Protein AF-A0A3D2UUZ6-F1 (afdb_monomer_lite)

pLDDT: mean 97.45, std 1.16, range [92.5, 98.69]

Radius of gyration: 12.46 Å; chains: 1; bounding box: 28×25×25 Å

Sequence (48 aa):
VIETTLGNIEFEFLEDKAPGHTKNFKDLAKKGYYDGTTFHRVIPGFMI

Secondary structure (DSSP, 8-state):
-EEETTEEE-----TTT-HHHHHHHHHHHHTTTTTT------BTTTB-

Foldseek 3Di:
DDQDPVGDDDDDDPCVVCVPVVVVVVVCVVVCVCPPPDPPDDDPPPGD

Structure (mmCIF, N/CA/C/O backbone):
data_AF-A0A3D2UUZ6-F1
#
_entry.id   AF-A0A3D2UUZ6-F1
#
loop_
_atom_site.group_PDB
_atom_site.id
_atom_site.type_symbol
_at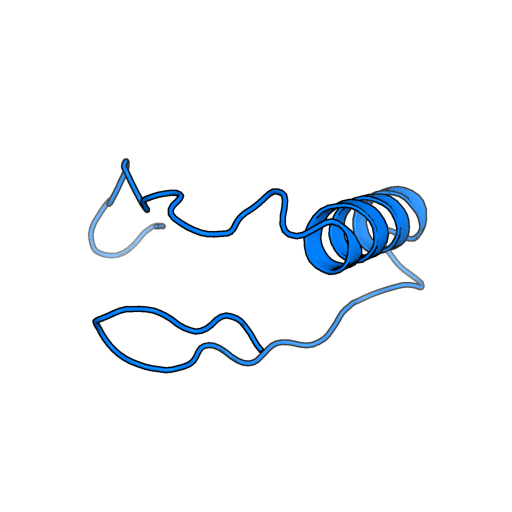om_site.label_atom_id
_atom_site.label_alt_id
_atom_site.label_comp_id
_atom_site.label_asym_id
_atom_site.label_entity_id
_atom_site.label_seq_id
_atom_site.pdbx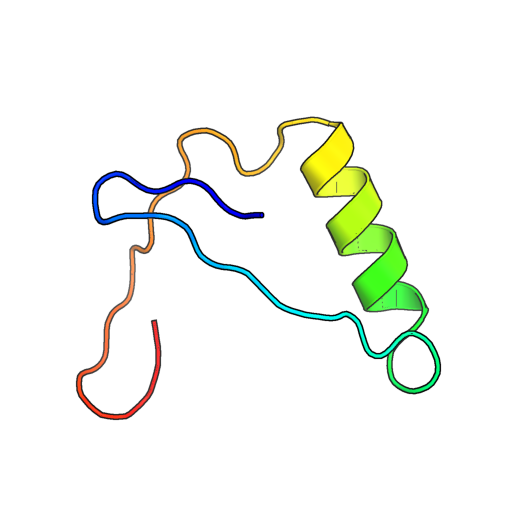_PDB_ins_code
_atom_site.Cartn_x
_atom_site.Cartn_y
_atom_site.Cartn_z
_atom_site.occupancy
_atom_site.B_iso_or_equiv
_atom_site.auth_seq_id
_atom_site.auth_comp_id
_atom_site.auth_asym_id
_atom_site.auth_atom_id
_atom_site.pdbx_PDB_model_num
ATOM 1 N N . VAL A 1 1 ? 3.781 -4.004 5.121 1.00 94.88 1 VAL A N 1
ATOM 2 C CA . VAL A 1 1 ? 2.633 -4.672 5.765 1.00 94.88 1 VAL A CA 1
ATOM 3 C C . VAL A 1 1 ? 1.444 -3.737 5.668 1.00 94.88 1 VAL A C 1
ATOM 5 O O . VAL A 1 1 ? 1.636 -2.547 5.893 1.00 94.88 1 VAL A O 1
ATOM 8 N N . ILE A 1 2 ? 0.277 -4.238 5.269 1.00 97.50 2 ILE A N 1
ATOM 9 C CA . ILE A 1 2 ? -0.999 -3.525 5.407 1.00 97.50 2 ILE A CA 1
ATOM 10 C C . ILE A 1 2 ? -1.709 -4.146 6.605 1.00 97.50 2 ILE A C 1
ATOM 12 O O . ILE A 1 2 ? -1.986 -5.345 6.600 1.00 97.50 2 ILE A O 1
ATOM 16 N N . GLU A 1 3 ? -1.968 -3.342 7.627 1.00 98.06 3 GLU A N 1
ATOM 17 C CA . GLU A 1 3 ? -2.715 -3.760 8.810 1.00 98.06 3 GLU A CA 1
ATOM 18 C C . GLU A 1 3 ? -4.203 -3.509 8.566 1.00 98.06 3 GLU A C 1
ATOM 20 O O . GLU A 1 3 ? -4.609 -2.411 8.182 1.00 98.06 3 GLU A O 1
ATOM 25 N N . THR A 1 4 ? -5.026 -4.537 8.754 1.00 97.44 4 THR A N 1
ATOM 26 C CA . THR A 1 4 ? -6.481 -4.439 8.598 1.00 97.44 4 THR A CA 1
ATOM 27 C C . THR A 1 4 ? -7.177 -4.960 9.848 1.00 97.44 4 THR A C 1
ATOM 29 O O . THR A 1 4 ? -6.592 -5.679 10.657 1.00 97.44 4 THR A O 1
ATOM 32 N N . THR A 1 5 ? -8.470 -4.670 9.984 1.00 96.69 5 THR A N 1
ATOM 33 C CA . THR A 1 5 ? -9.295 -5.202 11.081 1.00 96.69 5 THR A CA 1
ATOM 34 C C . THR A 1 5 ? -9.448 -6.726 11.050 1.00 96.69 5 THR A C 1
ATOM 36 O O . THR A 1 5 ? -9.843 -7.313 12.053 1.00 96.69 5 THR A O 1
ATOM 39 N N . LEU A 1 6 ? -9.139 -7.368 9.918 1.00 96.69 6 LEU A N 1
ATOM 40 C CA . LEU A 1 6 ? -9.225 -8.817 9.723 1.00 96.69 6 LEU A CA 1
ATOM 41 C C . LEU A 1 6 ? -7.851 -9.506 9.728 1.00 96.69 6 LEU A C 1
ATOM 43 O O . LEU A 1 6 ? -7.775 -10.714 9.514 1.00 96.69 6 LEU A O 1
ATOM 47 N N . GLY A 1 7 ? -6.773 -8.757 9.979 1.00 97.19 7 GLY A N 1
ATOM 48 C CA . GLY A 1 7 ? -5.405 -9.266 10.027 1.00 97.19 7 GLY A CA 1
ATOM 49 C C . GLY A 1 7 ? -4.441 -8.519 9.107 1.00 97.19 7 GLY A C 1
ATOM 50 O O . GLY A 1 7 ? -4.795 -7.530 8.459 1.00 97.19 7 GLY A O 1
ATOM 51 N N . ASN A 1 8 ? -3.204 -9.008 9.063 1.00 98.19 8 ASN A N 1
ATOM 52 C CA . ASN A 1 8 ? -2.111 -8.373 8.335 1.00 98.19 8 ASN A CA 1
ATOM 53 C C . ASN A 1 8 ? -1.941 -8.981 6.943 1.00 9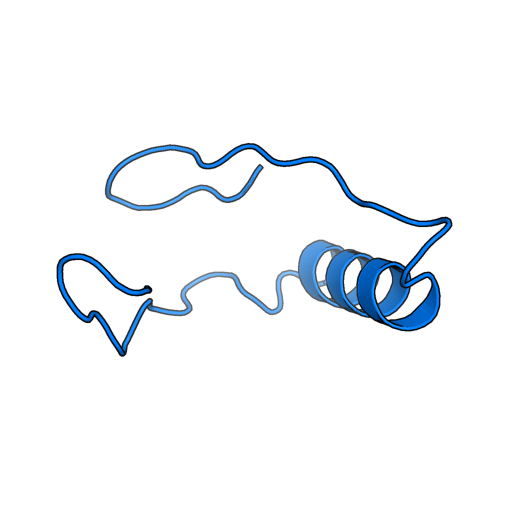8.19 8 ASN A C 1
ATOM 55 O O . ASN A 1 8 ? -1.984 -10.199 6.777 1.00 98.19 8 ASN A O 1
ATOM 59 N N . ILE A 1 9 ? -1.694 -8.120 5.957 1.00 97.69 9 ILE A N 1
ATOM 60 C CA . ILE A 1 9 ? -1.366 -8.509 4.586 1.00 97.69 9 ILE A CA 1
ATOM 61 C C . ILE A 1 9 ? 0.096 -8.149 4.313 1.00 97.69 9 ILE A C 1
ATOM 63 O O . ILE A 1 9 ? 0.513 -6.989 4.431 1.00 97.69 9 ILE A O 1
ATOM 67 N N . GLU A 1 10 ? 0.874 -9.150 3.915 1.00 97.81 10 GLU A N 1
ATOM 68 C CA . GLU A 1 10 ? 2.264 -9.008 3.490 1.00 97.81 10 GLU A CA 1
ATOM 69 C C . GLU A 1 10 ? 2.396 -9.340 2.006 1.00 97.81 10 GLU A C 1
ATOM 71 O O . GLU A 1 10 ? 1.759 -10.262 1.502 1.00 97.81 10 GLU A O 1
ATOM 76 N N . PHE A 1 11 ? 3.199 -8.552 1.298 1.00 96.88 11 PHE A N 1
ATOM 77 C CA . PHE A 1 11 ? 3.436 -8.715 -0.130 1.00 96.88 11 PHE A CA 1
ATOM 78 C C . PHE A 1 11 ? 4.779 -8.098 -0.514 1.00 96.88 11 PHE A C 1
ATOM 80 O O . PHE A 1 11 ? 5.319 -7.242 0.195 1.00 96.88 11 PHE A O 1
ATOM 87 N N . GLU A 1 12 ? 5.298 -8.524 -1.660 1.00 97.50 12 GLU A N 1
ATOM 88 C CA . GLU A 1 12 ? 6.520 -7.997 -2.255 1.00 97.50 12 GLU A CA 1
ATOM 89 C C . GLU A 1 12 ? 6.218 -7.061 -3.427 1.00 97.50 12 GLU A C 1
ATOM 91 O O . GLU A 1 12 ? 5.174 -7.145 -4.076 1.00 97.50 12 GLU A O 1
ATOM 96 N N . PHE A 1 13 ? 7.151 -6.152 -3.705 1.00 97.81 13 PHE A N 1
ATOM 97 C CA . PHE A 1 13 ? 7.054 -5.259 -4.851 1.00 97.81 13 PHE A CA 1
ATOM 98 C C . PHE A 1 13 ? 7.937 -5.748 -5.995 1.00 97.81 13 PHE A C 1
ATOM 100 O O . PHE A 1 13 ? 9.127 -5.987 -5.806 1.00 97.81 13 PHE A O 1
ATOM 107 N N . LEU A 1 14 ? 7.376 -5.773 -7.203 1.00 97.88 14 LEU A N 1
ATOM 108 C CA . LEU A 1 14 ? 8.111 -6.046 -8.438 1.00 97.88 14 LEU A CA 1
ATOM 109 C C . LEU A 1 14 ? 8.616 -4.732 -9.052 1.00 97.88 14 LEU A C 1
ATOM 111 O O . LEU A 1 14 ? 8.028 -4.176 -9.985 1.00 97.88 14 LEU A O 1
ATOM 115 N 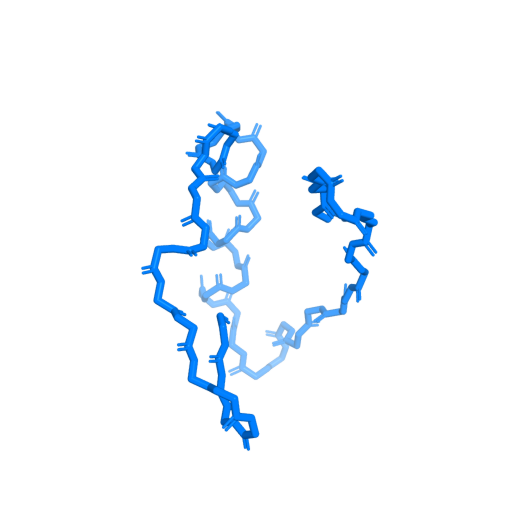N . GLU A 1 15 ? 9.684 -4.188 -8.471 1.00 97.31 15 GLU A N 1
ATOM 116 C CA . GLU A 1 15 ? 10.278 -2.907 -8.885 1.00 97.31 15 GLU A CA 1
ATOM 117 C C . GLU A 1 15 ? 10.824 -2.913 -10.311 1.00 97.31 15 GLU A C 1
ATOM 119 O O . GLU A 1 15 ? 10.773 -1.885 -10.983 1.00 97.31 15 GLU A O 1
ATOM 124 N N . ASP A 1 16 ? 11.299 -4.062 -10.789 1.00 97.56 16 ASP A N 1
ATOM 125 C CA . ASP A 1 16 ? 11.808 -4.236 -12.149 1.00 97.56 16 ASP A CA 1
ATOM 126 C C . ASP A 1 16 ? 10.690 -4.172 -13.201 1.00 97.56 16 ASP A C 1
ATOM 128 O O . ASP A 1 16 ? 10.919 -3.723 -14.323 1.00 97.56 16 ASP A O 1
ATOM 132 N N . LYS A 1 17 ? 9.473 -4.603 -12.844 1.00 98.31 17 LYS A N 1
ATOM 133 C CA . LYS A 1 17 ? 8.313 -4.608 -13.748 1.00 98.31 17 LYS A CA 1
ATOM 134 C C . LYS A 1 17 ? 7.547 -3.294 -13.741 1.00 98.31 17 LYS A C 1
ATOM 136 O O . LYS A 1 17 ? 7.101 -2.845 -14.793 1.00 98.31 17 LYS A O 1
ATOM 141 N N . ALA A 1 18 ? 7.361 -2.691 -12.568 1.00 98.06 18 ALA A N 1
ATOM 142 C CA . ALA A 1 18 ? 6.500 -1.521 -12.402 1.00 98.06 18 ALA A CA 1
ATOM 143 C C . ALA A 1 18 ? 7.122 -0.462 -11.468 1.00 98.06 18 ALA A C 1
ATOM 145 O O . ALA A 1 18 ? 6.538 -0.121 -10.433 1.00 98.06 18 ALA A O 1
ATOM 146 N N . PRO A 1 19 ? 8.286 0.114 -11.826 1.00 97.50 19 PRO A N 1
ATOM 147 C CA . PRO A 1 19 ? 9.048 0.990 -10.933 1.00 97.50 19 PRO A CA 1
ATOM 148 C C . PRO A 1 19 ? 8.267 2.245 -10.515 1.00 97.50 19 PRO A C 1
ATOM 150 O O . PRO A 1 19 ? 8.300 2.645 -9.350 1.00 97.50 19 PRO A O 1
ATOM 153 N N . GLY A 1 20 ? 7.513 2.849 -11.442 1.00 98.50 20 GLY A N 1
ATOM 154 C CA . GLY A 1 20 ? 6.709 4.043 -11.164 1.00 98.50 20 GLY A CA 1
ATOM 155 C C . GLY A 1 20 ? 5.561 3.782 -10.185 1.00 98.50 20 GLY A C 1
ATOM 156 O O . GLY A 1 20 ? 5.366 4.553 -9.245 1.00 98.50 20 GLY A O 1
ATOM 157 N N . HIS A 1 21 ? 4.841 2.669 -10.362 1.00 98.44 21 HIS A N 1
ATOM 158 C CA . HIS A 1 21 ? 3.733 2.294 -9.480 1.00 98.44 21 HIS A CA 1
ATOM 159 C C . HIS A 1 21 ? 4.226 1.924 -8.087 1.00 98.44 21 HIS A C 1
ATOM 161 O O . HIS A 1 21 ? 3.685 2.429 -7.103 1.00 98.44 21 HIS A O 1
ATOM 167 N N . THR A 1 22 ? 5.289 1.119 -8.000 1.00 98.25 22 THR A N 1
ATOM 168 C CA . THR A 1 22 ? 5.900 0.763 -6.717 1.00 98.25 22 THR A CA 1
ATOM 169 C C . THR A 1 22 ? 6.357 2.005 -5.961 1.00 98.25 22 THR A C 1
ATOM 171 O O . THR A 1 22 ? 6.046 2.148 -4.778 1.00 98.25 22 THR A O 1
ATOM 174 N N . LYS A 1 23 ? 7.046 2.936 -6.636 1.00 98.44 23 LYS A N 1
ATOM 175 C CA . LYS A 1 23 ? 7.480 4.194 -6.020 1.00 98.44 23 LYS A CA 1
ATOM 176 C C . LYS A 1 23 ? 6.292 4.991 -5.483 1.00 98.44 23 LYS A C 1
ATOM 178 O O . LYS A 1 23 ? 6.279 5.336 -4.306 1.00 98.44 23 LYS A O 1
ATOM 183 N N . ASN A 1 24 ? 5.278 5.227 -6.315 1.00 98.69 24 ASN A N 1
ATOM 184 C CA . ASN A 1 24 ? 4.100 5.989 -5.913 1.00 98.69 24 ASN A CA 1
ATOM 185 C C . ASN A 1 24 ? 3.366 5.341 -4.729 1.00 98.69 24 ASN A C 1
ATOM 187 O O . ASN A 1 24 ? 3.008 6.026 -3.775 1.00 98.69 24 ASN A O 1
ATOM 191 N N . PHE A 1 25 ? 3.180 4.017 -4.758 1.00 98.38 25 PHE A N 1
ATOM 192 C CA . PHE A 1 25 ? 2.521 3.297 -3.672 1.00 98.38 25 PHE A CA 1
ATOM 193 C C . PHE A 1 25 ? 3.298 3.433 -2.358 1.00 98.38 25 PHE A C 1
ATOM 195 O O . PHE A 1 25 ? 2.709 3.767 -1.331 1.00 98.38 25 PHE A O 1
ATOM 202 N N . LYS A 1 26 ? 4.625 3.241 -2.394 1.00 97.88 26 LYS A N 1
ATOM 203 C CA . LYS A 1 26 ? 5.498 3.417 -1.224 1.00 97.88 26 LYS A CA 1
ATOM 204 C C . LYS A 1 26 ? 5.448 4.844 -0.683 1.00 97.88 26 LYS A C 1
ATOM 206 O O . LYS A 1 26 ? 5.394 5.022 0.531 1.00 97.88 26 LYS A O 1
ATOM 211 N N . ASP A 1 27 ? 5.453 5.846 -1.557 1.00 98.50 27 ASP A N 1
ATOM 212 C CA . ASP A 1 27 ? 5.414 7.254 -1.157 1.00 98.50 27 ASP A CA 1
ATOM 213 C C . ASP A 1 27 ? 4.072 7.629 -0.509 1.00 98.50 27 ASP A C 1
ATOM 215 O O . ASP A 1 27 ? 4.060 8.325 0.505 1.00 98.50 27 ASP A O 1
ATOM 219 N N . LEU A 1 28 ? 2.947 7.148 -1.051 1.00 98.56 28 LEU A N 1
ATOM 220 C CA . LEU A 1 28 ? 1.618 7.343 -0.460 1.00 98.56 28 LEU A CA 1
ATOM 221 C C . LEU A 1 28 ? 1.481 6.611 0.881 1.00 98.56 28 LEU A C 1
ATOM 223 O O . LEU A 1 28 ? 1.014 7.205 1.852 1.00 98.56 28 LEU A O 1
ATOM 227 N N . ALA A 1 29 ? 1.952 5.364 0.966 1.00 98.06 29 ALA A N 1
ATOM 228 C CA . ALA A 1 29 ? 1.936 4.586 2.203 1.00 98.06 29 ALA A CA 1
ATOM 229 C C . ALA A 1 29 ? 2.762 5.257 3.313 1.00 98.06 29 ALA A C 1
ATOM 231 O O . ALA A 1 29 ? 2.280 5.412 4.428 1.00 98.06 29 ALA A O 1
ATOM 232 N N . LYS A 1 30 ? 3.969 5.755 3.006 1.00 97.88 30 LYS A N 1
ATOM 233 C CA . LYS A 1 30 ? 4.807 6.497 3.972 1.00 97.88 30 LYS A CA 1
ATOM 234 C C . LYS A 1 30 ? 4.163 7.787 4.482 1.00 97.88 30 LYS A C 1
ATOM 236 O O . LYS A 1 30 ? 4.536 8.266 5.547 1.00 97.88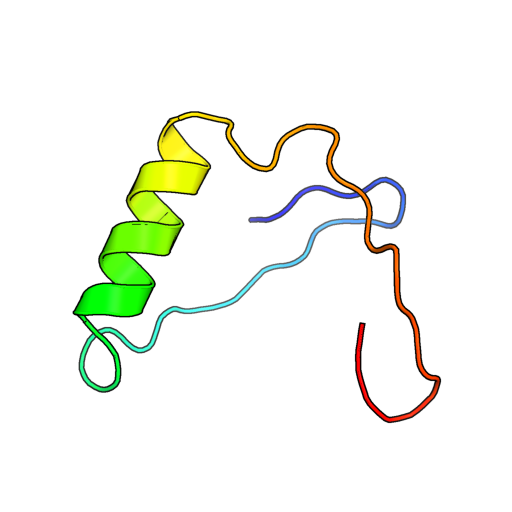 30 LYS A O 1
ATOM 241 N N . LYS A 1 31 ? 3.237 8.367 3.716 1.00 98.44 31 LYS A N 1
ATOM 242 C CA . LYS A 1 31 ? 2.475 9.564 4.098 1.00 98.44 31 LYS A CA 1
ATOM 243 C C . LYS A 1 31 ? 1.201 9.238 4.889 1.00 98.44 31 LYS A C 1
ATOM 245 O O . LYS A 1 31 ? 0.458 10.165 5.188 1.00 98.44 31 LYS A O 1
ATOM 250 N N . GLY A 1 32 ? 0.925 7.961 5.176 1.00 98.19 32 GLY A N 1
ATOM 251 C CA . GLY A 1 32 ? -0.307 7.524 5.842 1.00 98.19 32 GLY A CA 1
ATOM 252 C C . GLY A 1 32 ? -1.561 7.688 4.978 1.00 98.19 32 GLY A C 1
ATOM 253 O O . GLY A 1 32 ? -2.671 7.733 5.491 1.00 98.19 32 GLY A O 1
ATOM 254 N N . TYR A 1 33 ? -1.416 7.815 3.652 1.00 98.56 33 TYR A N 1
ATOM 255 C CA . TYR A 1 33 ? -2.542 8.129 2.763 1.00 98.56 33 TYR A CA 1
ATOM 256 C C . TYR A 1 33 ? -3.652 7.063 2.784 1.00 98.56 33 TYR A C 1
ATOM 258 O O . TYR A 1 33 ? -4.820 7.385 2.586 1.00 98.56 33 TYR A O 1
ATOM 266 N N . TYR A 1 34 ? -3.288 5.797 2.998 1.00 98.25 34 TYR A 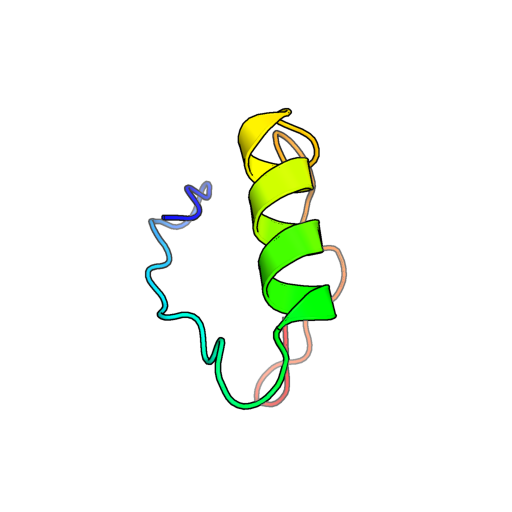N 1
ATOM 267 C CA . TYR A 1 34 ? -4.230 4.676 3.003 1.00 98.25 34 TYR A CA 1
ATOM 268 C C . TYR A 1 34 ? -4.820 4.380 4.387 1.00 98.25 34 TYR A C 1
ATOM 270 O O . TYR A 1 34 ? -5.710 3.532 4.498 1.00 98.25 34 TYR A O 1
ATOM 278 N N . ASP A 1 35 ? -4.367 5.071 5.431 1.00 98.06 35 ASP A N 1
ATOM 279 C CA . ASP A 1 35 ? -4.802 4.806 6.796 1.00 98.06 35 ASP A CA 1
ATOM 280 C C . ASP A 1 35 ? -6.290 5.155 6.945 1.00 98.06 35 ASP A C 1
ATOM 282 O O . ASP A 1 35 ? -6.755 6.215 6.526 1.00 98.06 35 ASP A O 1
ATOM 286 N N . GLY A 1 36 ? -7.068 4.226 7.504 1.00 96.81 36 GLY A N 1
ATOM 287 C CA . GLY A 1 36 ? -8.519 4.377 7.662 1.00 96.81 36 GLY A CA 1
ATOM 288 C C . GLY A 1 36 ? -9.340 4.216 6.374 1.00 96.81 36 GLY A C 1
ATOM 289 O O . GLY A 1 36 ? -10.567 4.313 6.425 1.00 96.81 36 GLY A O 1
ATOM 290 N N . THR A 1 37 ? -8.711 3.939 5.225 1.00 97.56 37 THR A N 1
ATOM 291 C CA . THR A 1 37 ? -9.450 3.576 4.006 1.00 97.56 37 THR A CA 1
ATOM 292 C C . THR A 1 37 ? -10.085 2.188 4.133 1.00 97.56 37 THR A C 1
ATOM 294 O O . THR A 1 37 ? -9.678 1.365 4.953 1.00 97.56 37 THR A O 1
ATOM 297 N N . THR A 1 38 ? -11.124 1.923 3.335 1.00 96.69 38 THR A N 1
ATOM 298 C CA . THR A 1 38 ? -11.857 0.648 3.360 1.00 96.69 38 THR A CA 1
ATOM 299 C C . THR A 1 38 ? -11.752 -0.093 2.031 1.00 96.69 38 THR A C 1
ATOM 301 O O . THR A 1 38 ? -11.718 0.512 0.955 1.00 96.69 38 THR A O 1
ATOM 304 N N . PHE A 1 39 ? -11.780 -1.425 2.099 1.00 96.62 39 PHE A N 1
ATOM 305 C CA . PHE A 1 39 ? -11.991 -2.289 0.938 1.00 96.62 39 PHE A CA 1
ATOM 306 C C . PHE A 1 39 ? -13.472 -2.258 0.543 1.00 96.62 39 PHE A C 1
ATOM 308 O O . PHE A 1 39 ? -14.264 -3.125 0.904 1.00 96.62 39 PHE A O 1
ATOM 315 N N . HIS A 1 40 ? -13.871 -1.199 -0.156 1.00 96.44 40 HIS A N 1
ATOM 316 C CA . HIS A 1 40 ? -15.275 -0.913 -0.460 1.00 96.44 40 HIS A CA 1
ATOM 317 C C . HIS A 1 40 ? -15.891 -1.830 -1.535 1.00 96.44 40 HIS A C 1
ATOM 319 O O . HIS A 1 40 ? -17.110 -1.830 -1.704 1.00 96.44 40 HIS A O 1
ATOM 325 N N . ARG A 1 41 ? -15.081 -2.596 -2.281 1.00 97.50 41 ARG A N 1
ATOM 326 C CA . ARG A 1 41 ? -15.551 -3.490 -3.351 1.00 97.50 41 ARG A CA 1
ATOM 327 C C . ARG A 1 41 ? -14.962 -4.888 -3.199 1.00 97.50 41 ARG A C 1
ATOM 329 O O . ARG A 1 41 ? -13.776 -5.078 -3.410 1.00 97.50 41 ARG A O 1
ATOM 336 N N . VAL A 1 42 ? -15.828 -5.868 -2.943 1.00 96.75 42 VAL A N 1
ATOM 337 C CA . VAL A 1 42 ? -15.456 -7.277 -2.756 1.00 96.75 42 VAL A CA 1
ATOM 338 C C . VAL A 1 42 ? -16.248 -8.150 -3.721 1.00 96.75 42 VAL A C 1
ATOM 340 O O . VAL A 1 42 ? -17.478 -8.124 -3.709 1.00 96.75 42 VAL A O 1
ATOM 343 N N . ILE A 1 43 ? -15.556 -8.933 -4.548 1.00 97.44 43 ILE A N 1
ATOM 344 C CA . ILE A 1 43 ? -16.171 -9.934 -5.426 1.00 97.44 43 ILE A CA 1
ATOM 345 C C . ILE A 1 43 ? -15.595 -11.306 -5.066 1.00 97.44 43 ILE A C 1
ATOM 347 O O . ILE A 1 43 ? -14.427 -11.571 -5.375 1.00 97.44 43 ILE A O 1
ATOM 351 N N . PRO A 1 44 ? -16.392 -12.189 -4.432 1.00 97.12 44 PRO A N 1
ATOM 352 C CA . PRO A 1 44 ? -15.941 -13.520 -4.045 1.00 97.12 44 PRO A CA 1
ATOM 353 C C . PRO A 1 44 ? -15.361 -14.301 -5.229 1.00 97.12 44 PRO A C 1
ATOM 355 O O . PRO A 1 44 ? -15.979 -14.389 -6.288 1.00 97.12 44 PRO A O 1
ATOM 358 N N . GLY A 1 45 ? -14.162 -14.856 -5.047 1.00 96.75 45 GLY A N 1
ATOM 359 C CA . GLY A 1 45 ? -13.461 -15.627 -6.079 1.00 96.75 45 GLY A CA 1
ATOM 360 C C . GLY A 1 45 ? -12.787 -14.799 -7.180 1.00 96.75 45 GLY A C 1
ATOM 361 O O . GLY A 1 45 ? -12.248 -15.394 -8.108 1.00 96.75 45 GLY A O 1
ATOM 362 N N . PHE A 1 46 ? -12.792 -13.461 -7.094 1.00 97.31 46 PHE A N 1
ATOM 363 C CA . PHE A 1 46 ? -12.147 -12.599 -8.088 1.00 97.31 46 PHE A CA 1
ATOM 364 C C . PHE A 1 46 ? -11.164 -11.597 -7.476 1.00 97.31 46 PHE A C 1
ATOM 366 O O . PHE A 1 46 ? -9.960 -11.755 -7.653 1.00 97.31 46 PHE A O 1
ATOM 373 N N . MET A 1 47 ? -11.653 -10.567 -6.776 1.00 93.88 47 MET A N 1
ATOM 374 C CA . MET A 1 47 ? -10.793 -9.538 -6.177 1.00 93.88 47 MET A CA 1
ATOM 375 C C . MET A 1 47 ? -11.469 -8.778 -5.036 1.00 93.88 47 MET A C 1
ATOM 377 O O . MET A 1 47 ? -12.702 -8.739 -4.934 1.00 93.88 47 MET A O 1
ATOM 381 N N . ILE A 1 48 ? -10.622 -8.144 -4.228 1.00 92.50 48 ILE A N 1
ATOM 382 C CA . ILE A 1 48 ? -10.938 -7.210 -3.148 1.00 92.50 48 ILE A CA 1
ATOM 383 C C . ILE A 1 48 ? -9.932 -6.056 -3.152 1.00 92.50 48 ILE A C 1
ATOM 385 O O . ILE A 1 48 ? -8.767 -6.315 -3.527 1.00 92.50 48 ILE A O 1
#